Protein AF-T1A286-F1 (afdb_monomer_lite)

Secondary structure (DSSP, 8-state):
-------TT---HHHHSBTTBSHHHHHHHTTSGGG--SSS-S--BTTB-------S--EEEEEEES---HHHHHHHHHHHBGGGTSBTTEEEEEEEEGGGTEEEEEEEES-TT--

Structure (mmCIF, N/CA/C/O backbone):
data_AF-T1A286-F1
#
_entry.id   AF-T1A286-F1
#
loop_
_atom_site.group_PDB
_atom_site.id
_atom_site.type_symbol
_atom_site.label_atom_id
_atom_site.label_alt_id
_atom_site.label_comp_id
_atom_site.label_asym_id
_atom_site.label_entity_id
_atom_site.label_seq_id
_atom_site.pdbx_PDB_ins_code
_atom_site.Cartn_x
_atom_site.Cartn_y
_atom_site.Cartn_z
_atom_site.occupancy
_atom_site.B_iso_or_equiv
_atom_site.auth_seq_id
_atom_site.auth_comp_id
_atom_site.auth_asym_id
_atom_site.auth_atom_id
_atom_site.pdbx_PDB_model_num
ATOM 1 N N . MET A 1 1 ? -12.351 13.105 -15.866 1.00 40.56 1 MET A N 1
ATOM 2 C CA . MET A 1 1 ? -11.841 12.315 -14.725 1.00 40.56 1 MET A CA 1
ATOM 3 C C . MET A 1 1 ? -13.014 12.012 -13.817 1.00 40.56 1 MET A C 1
ATOM 5 O O . MET A 1 1 ? -13.451 12.894 -13.088 1.00 40.56 1 MET A O 1
ATOM 9 N N . GLU A 1 2 ? -13.580 10.817 -13.939 1.00 31.66 2 GLU A N 1
ATOM 10 C CA . GLU A 1 2 ? -14.670 10.357 -13.078 1.00 31.66 2 GLU A CA 1
ATOM 11 C C . GLU A 1 2 ? -14.083 10.182 -11.668 1.00 31.66 2 GLU A C 1
ATOM 13 O O . GLU A 1 2 ? -13.315 9.254 -11.408 1.00 31.66 2 GLU A O 1
ATOM 18 N N . ARG A 1 3 ? -14.326 11.147 -10.771 1.00 43.69 3 ARG A N 1
ATOM 19 C CA . ARG A 1 3 ? -14.044 10.931 -9.350 1.00 43.69 3 ARG A CA 1
ATOM 20 C C . ARG A 1 3 ? -14.938 9.774 -8.932 1.00 43.69 3 ARG A C 1
ATOM 22 O O . ARG A 1 3 ? -16.128 9.815 -9.227 1.00 43.69 3 ARG A O 1
ATOM 29 N N . GLN A 1 4 ? -14.366 8.762 -8.279 1.00 52.31 4 GLN A N 1
ATOM 30 C CA . GLN A 1 4 ? -15.164 7.738 -7.613 1.00 52.31 4 GLN A CA 1
ATOM 31 C C . GLN A 1 4 ? -16.237 8.466 -6.803 1.00 52.31 4 GLN A C 1
ATOM 33 O O . GLN A 1 4 ? -15.916 9.328 -5.981 1.00 52.31 4 GLN A O 1
ATOM 38 N N . GLN A 1 5 ? -17.497 8.207 -7.135 1.00 39.69 5 GLN A N 1
ATOM 39 C CA . GLN A 1 5 ? -18.637 8.785 -6.450 1.00 39.69 5 GLN A CA 1
ATOM 40 C C . GLN A 1 5 ? -18.743 8.051 -5.117 1.00 39.69 5 GLN A C 1
ATOM 42 O O . GLN A 1 5 ? -19.438 7.052 -4.995 1.00 39.69 5 GLN A O 1
ATOM 47 N N . ILE A 1 6 ? -17.928 8.496 -4.165 1.00 53.47 6 ILE A N 1
ATOM 48 C CA . ILE A 1 6 ? -17.876 7.970 -2.808 1.00 53.47 6 ILE A CA 1
ATOM 49 C C . ILE A 1 6 ? -19.225 8.316 -2.176 1.00 53.47 6 ILE A C 1
ATOM 51 O O . ILE A 1 6 ? -19.572 9.497 -2.069 1.00 53.47 6 ILE A O 1
ATOM 55 N N . SER A 1 7 ? -20.017 7.302 -1.829 1.00 45.00 7 SER A N 1
ATOM 56 C CA . SER A 1 7 ? -21.287 7.531 -1.133 1.00 45.00 7 SER A CA 1
ATOM 57 C C . SER A 1 7 ? -21.026 8.187 0.229 1.00 45.00 7 SER A C 1
ATOM 59 O O . SER A 1 7 ? -19.923 8.110 0.769 1.00 45.00 7 SER A O 1
ATOM 61 N N . SER A 1 8 ? -22.029 8.840 0.818 1.00 43.66 8 SER A N 1
ATOM 62 C CA . SER A 1 8 ? -21.881 9.675 2.024 1.00 43.66 8 SER A CA 1
ATOM 63 C C . SER A 1 8 ? -21.441 8.939 3.309 1.00 43.66 8 SER A C 1
ATOM 65 O O . SER A 1 8 ? -21.422 9.553 4.372 1.00 43.66 8 SER A O 1
ATOM 67 N N . GLY A 1 9 ? -21.066 7.657 3.233 1.00 56.19 9 GLY A N 1
ATOM 68 C CA . GLY A 1 9 ? -20.454 6.882 4.320 1.00 56.19 9 GLY A CA 1
ATOM 69 C C . GLY A 1 9 ? -19.184 6.108 3.934 1.00 56.19 9 GLY A C 1
ATOM 70 O O . GLY A 1 9 ? -18.575 5.473 4.793 1.00 56.19 9 GLY A O 1
ATOM 71 N N . GLU A 1 10 ? -18.751 6.140 2.673 1.00 61.44 10 GLU A N 1
ATOM 72 C CA . GLU A 1 10 ? -17.570 5.398 2.226 1.00 61.44 10 GLU A CA 1
ATOM 73 C C . GLU A 1 10 ? -16.282 6.144 2.596 1.00 61.44 10 GLU A C 1
ATOM 75 O O . GLU A 1 10 ? -15.934 7.183 2.038 1.00 61.44 10 GLU A O 1
ATOM 80 N N . LYS A 1 11 ? -15.523 5.602 3.549 1.00 75.81 11 LYS A N 1
ATOM 81 C CA . LYS A 1 11 ? -14.195 6.127 3.882 1.00 75.81 11 LYS A CA 1
ATOM 82 C C . LYS A 1 11 ? -13.145 5.453 2.994 1.00 75.81 11 LYS A C 1
ATOM 84 O O . LYS A 1 11 ? -13.026 4.229 2.959 1.00 75.81 11 LYS A O 1
ATOM 89 N N . VAL A 1 12 ? -12.338 6.245 2.290 1.00 82.69 12 VAL A N 1
ATOM 90 C CA . VAL A 1 12 ? -11.212 5.717 1.502 1.00 82.69 12 VAL A CA 1
ATOM 91 C C . VAL A 1 12 ? -10.124 5.232 2.456 1.00 82.69 12 VAL A C 1
ATOM 93 O O . VAL A 1 12 ? -9.594 6.018 3.239 1.00 82.69 12 VAL A O 1
ATOM 96 N N . LEU A 1 13 ? -9.745 3.953 2.355 1.00 85.62 13 LEU A N 1
ATOM 97 C CA . LEU A 1 13 ? -8.724 3.342 3.217 1.00 85.62 13 LEU A CA 1
ATOM 98 C C . LEU A 1 13 ? -7.420 4.153 3.257 1.00 85.62 13 LEU A C 1
ATOM 100 O O . LEU A 1 13 ? -6.837 4.324 4.317 1.00 85.62 13 LEU A O 1
ATOM 104 N N . GLU A 1 14 ? -6.985 4.679 2.113 1.00 83.75 14 GLU A N 1
ATOM 105 C CA . GLU A 1 14 ? -5.763 5.488 1.997 1.00 83.75 14 GLU A CA 1
ATOM 106 C C . GLU A 1 14 ? -5.853 6.836 2.712 1.00 83.75 14 GLU A C 1
ATOM 108 O O . GLU A 1 14 ? -4.817 7.415 3.001 1.00 83.75 14 GLU A O 1
ATOM 113 N N . ASN A 1 15 ? -7.053 7.335 3.015 1.00 85.94 15 ASN A N 1
ATOM 114 C CA . ASN A 1 15 ? -7.218 8.541 3.824 1.00 85.94 15 ASN A CA 1
ATOM 115 C C . ASN A 1 15 ? -7.161 8.199 5.318 1.00 85.94 15 ASN A C 1
ATOM 117 O O . ASN A 1 15 ? -6.579 8.958 6.086 1.00 85.94 15 ASN A O 1
ATOM 121 N N . ILE A 1 16 ? -7.696 7.033 5.707 1.00 86.56 16 ILE A N 1
ATOM 122 C CA . ILE A 1 16 ? -7.651 6.523 7.086 1.00 86.56 16 ILE A CA 1
ATOM 123 C C . ILE A 1 16 ? -6.238 6.060 7.459 1.00 86.56 16 ILE A C 1
ATOM 125 O O . ILE A 1 16 ? -5.801 6.267 8.580 1.00 86.56 16 ILE A O 1
ATOM 129 N N . ARG A 1 17 ? -5.515 5.420 6.534 1.00 89.50 17 ARG A N 1
ATOM 130 C CA . ARG A 1 17 ? -4.166 4.889 6.751 1.00 89.50 17 ARG A CA 1
ATOM 131 C C . ARG A 1 17 ? -3.229 5.401 5.668 1.00 89.50 17 ARG A C 1
ATOM 133 O O . ARG A 1 17 ? -3.204 4.887 4.548 1.00 89.50 17 ARG A O 1
ATOM 140 N N . ASN A 1 18 ? -2.422 6.392 6.025 1.00 87.44 18 ASN A N 1
ATOM 141 C CA . ASN A 1 18 ? -1.499 7.060 5.111 1.00 87.44 18 ASN A CA 1
ATOM 142 C C . ASN A 1 18 ? -0.102 7.201 5.729 1.00 87.44 18 ASN A C 1
ATOM 144 O O . ASN A 1 18 ? 0.139 6.816 6.867 1.00 87.44 18 ASN A O 1
ATOM 148 N N . LYS A 1 19 ? 0.862 7.733 4.971 1.00 84.56 19 LYS A N 1
ATOM 149 C CA . LYS A 1 19 ? 2.251 7.864 5.446 1.00 84.56 19 LYS A CA 1
ATOM 150 C C . LYS A 1 19 ? 2.396 8.703 6.723 1.00 84.56 19 LYS A C 1
ATOM 152 O O . LYS A 1 19 ? 3.332 8.459 7.469 1.00 84.56 19 LYS A O 1
ATOM 157 N N . GLY A 1 20 ? 1.514 9.677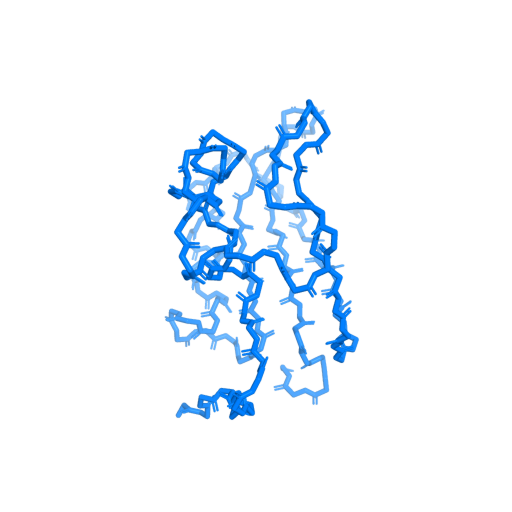 6.941 1.00 87.31 20 GLY A N 1
ATOM 158 C CA . GLY A 1 20 ? 1.514 10.537 8.124 1.00 87.31 20 GLY A CA 1
ATOM 159 C C . GLY A 1 20 ? 0.600 10.053 9.247 1.00 87.31 20 GLY A C 1
ATOM 160 O O . GLY A 1 20 ? 0.614 10.657 10.310 1.00 87.31 20 GLY A O 1
ATOM 161 N N . PHE A 1 21 ? -0.182 8.992 9.028 1.00 88.31 21 PHE A N 1
ATOM 162 C CA . PHE A 1 21 ? -1.150 8.494 9.999 1.00 88.31 21 PHE A CA 1
ATOM 163 C C . PHE A 1 21 ? -1.129 6.963 10.046 1.00 88.31 21 PHE A C 1
ATOM 165 O O . PHE A 1 21 ? -1.700 6.279 9.187 1.00 88.31 21 PHE A O 1
ATOM 172 N N . GLN A 1 22 ? -0.395 6.442 11.030 1.00 91.88 22 GLN A N 1
ATOM 173 C CA . GLN A 1 22 ? -0.183 5.022 11.307 1.00 91.88 22 GLN A CA 1
ATOM 174 C C . GLN A 1 22 ? -0.457 4.738 12.797 1.00 91.88 22 GLN A C 1
ATOM 176 O O . GLN A 1 22 ? -1.252 5.430 13.434 1.00 91.88 22 GLN A O 1
ATOM 181 N N . PHE A 1 23 ? 0.159 3.689 13.347 1.00 91.19 23 PHE A N 1
ATOM 182 C CA . PHE A 1 23 ? -0.053 3.208 14.712 1.00 91.19 23 PHE A CA 1
ATOM 183 C C . PHE A 1 23 ? 0.243 4.274 15.783 1.00 91.19 23 PHE A C 1
ATOM 185 O O . PHE A 1 23 ? -0.493 4.419 16.763 1.00 91.19 23 PHE A O 1
ATOM 192 N N . GLU A 1 24 ? 1.309 5.041 15.586 1.00 90.75 24 GLU A N 1
ATOM 193 C CA . GLU A 1 24 ? 1.769 6.047 16.535 1.00 90.75 24 GLU A CA 1
ATOM 194 C C . GLU A 1 24 ? 0.774 7.208 16.626 1.00 90.75 24 GLU A C 1
ATOM 196 O O . GLU A 1 24 ? 0.456 7.671 17.720 1.00 90.75 24 GLU A O 1
ATOM 201 N N . GLN A 1 25 ? 0.235 7.651 15.487 1.00 92.06 25 GLN A N 1
ATOM 202 C CA . GLN A 1 25 ? -0.724 8.754 15.443 1.00 92.06 25 GLN A CA 1
ATOM 203 C C . GLN A 1 25 ? -2.100 8.331 15.942 1.00 92.06 25 GLN A C 1
ATOM 205 O O . GLN A 1 25 ? -2.681 9.048 16.754 1.00 92.06 25 GLN A O 1
ATOM 210 N N . ILE A 1 26 ? -2.604 7.153 15.546 1.00 90.25 26 ILE A N 1
ATOM 211 C CA . ILE A 1 26 ? -3.925 6.704 16.013 1.00 90.25 26 ILE A CA 1
ATOM 212 C C . ILE A 1 26 ? -3.963 6.571 17.538 1.00 90.25 26 ILE A C 1
ATOM 214 O O . ILE A 1 26 ? -4.973 6.897 18.149 1.00 90.25 26 ILE A O 1
ATOM 218 N N . SER A 1 27 ? -2.854 6.183 18.174 1.00 88.19 27 SER A N 1
ATOM 219 C CA . SER A 1 27 ? -2.769 6.090 19.638 1.00 88.19 27 SER A CA 1
ATOM 220 C C . SER A 1 27 ? -3.023 7.429 20.344 1.00 88.19 27 SER A C 1
ATOM 222 O O . SER A 1 27 ? -3.581 7.439 21.439 1.00 88.19 27 SER A O 1
ATOM 224 N N . ASN A 1 28 ? -2.669 8.549 19.704 1.00 89.19 28 ASN A N 1
ATOM 225 C CA . ASN A 1 28 ? -2.894 9.898 20.227 1.00 89.19 28 ASN A CA 1
ATOM 226 C C . ASN A 1 28 ? -4.229 10.490 19.758 1.00 89.19 28 ASN A C 1
ATOM 228 O O . ASN A 1 28 ? -4.894 11.200 20.507 1.00 89.19 28 ASN A O 1
ATOM 232 N N . GLU A 1 29 ? -4.624 10.215 18.516 1.00 90.12 29 GLU A N 1
ATOM 233 C CA . GLU A 1 29 ? -5.772 10.864 17.885 1.00 90.12 29 GLU A CA 1
ATOM 234 C C . GLU A 1 29 ? -7.105 10.147 18.136 1.00 90.12 29 GLU A C 1
ATOM 236 O O . GLU A 1 29 ? -8.154 10.779 17.989 1.00 90.12 29 GLU A O 1
ATOM 241 N N . ILE A 1 30 ? -7.093 8.881 18.584 1.00 89.44 30 ILE A N 1
ATOM 242 C CA . ILE A 1 30 ? -8.308 8.082 18.835 1.00 89.44 30 ILE A CA 1
ATOM 243 C C . ILE A 1 30 ? -9.291 8.759 19.797 1.00 89.44 30 ILE A C 1
ATOM 245 O O . ILE A 1 30 ? -10.484 8.493 19.722 1.00 89.44 30 ILE A O 1
ATOM 249 N N . PHE A 1 31 ? -8.821 9.640 20.687 1.00 87.62 31 PHE A N 1
ATOM 250 C CA . PHE A 1 31 ? -9.660 10.362 21.652 1.00 87.62 31 PHE A CA 1
ATOM 251 C C . PHE A 1 31 ? -10.485 11.492 21.023 1.00 87.62 31 PHE A C 1
ATOM 253 O O . PHE A 1 31 ? -11.420 11.990 21.645 1.00 87.62 31 PHE A O 1
ATOM 260 N N . SER A 1 32 ? -10.157 11.901 19.798 1.00 88.69 32 SER A N 1
ATOM 261 C CA . SER A 1 32 ? -10.946 12.884 19.060 1.00 88.69 32 SER A CA 1
ATOM 262 C C . SER A 1 32 ? -12.220 12.252 18.489 1.00 88.69 32 SER A C 1
ATOM 264 O O . SER A 1 32 ? -12.214 11.099 18.059 1.00 88.69 32 SER A O 1
ATOM 266 N N . GLU A 1 33 ? -13.307 13.025 18.411 1.00 86.88 33 GLU A N 1
ATOM 267 C CA . GLU A 1 33 ? -14.561 12.569 17.783 1.00 86.88 33 GLU A CA 1
ATOM 268 C C . GLU A 1 33 ? -14.372 12.185 16.307 1.00 86.88 33 GLU A C 1
ATOM 270 O O . GLU A 1 33 ? -15.068 11.313 15.797 1.00 86.88 33 GLU A O 1
ATOM 275 N N . HIS A 1 34 ? -13.395 12.789 15.622 1.00 86.44 34 HIS A N 1
ATOM 276 C CA . HIS A 1 34 ? -13.098 12.473 14.225 1.00 86.44 34 HIS A CA 1
ATOM 277 C C . HIS A 1 34 ? -12.565 11.043 14.032 1.00 86.44 34 HIS A C 1
ATOM 279 O O . HIS A 1 34 ? -12.883 10.400 13.032 1.00 86.44 34 HIS A O 1
ATOM 285 N N . TRP A 1 35 ? -11.784 10.538 14.992 1.00 88.25 35 TRP A N 1
ATOM 286 C CA . TRP A 1 35 ? -11.137 9.220 14.935 1.00 88.25 35 TRP A CA 1
ATOM 287 C C . TRP A 1 35 ? -11.760 8.191 15.873 1.00 88.25 35 TRP A C 1
ATOM 289 O O . TRP A 1 35 ? -11.175 7.135 16.135 1.00 88.25 35 TRP A O 1
ATOM 299 N N . LYS A 1 36 ? -12.965 8.477 16.364 1.00 90.25 36 LYS A N 1
ATOM 300 C CA . LYS A 1 36 ? -13.744 7.532 17.148 1.00 90.25 36 LYS A CA 1
ATOM 301 C C . LYS A 1 36 ? -13.993 6.255 16.328 1.00 90.25 36 LYS A C 1
ATOM 303 O O . LYS A 1 36 ? -14.490 6.352 15.203 1.00 90.25 36 LYS A O 1
ATOM 308 N N . PRO A 1 37 ? -13.665 5.062 16.858 1.00 91.12 37 PRO A N 1
ATOM 309 C CA . PRO A 1 37 ? -13.929 3.815 16.155 1.00 91.12 37 PRO A CA 1
ATOM 310 C C . PRO A 1 37 ? -15.423 3.624 15.897 1.00 91.12 37 PRO A C 1
ATOM 312 O O . PRO A 1 37 ? -16.241 3.830 16.792 1.00 91.12 37 PRO A O 1
ATOM 315 N N . ASP A 1 38 ? -15.764 3.162 14.693 1.00 91.44 38 ASP A N 1
ATOM 316 C CA . ASP A 1 38 ? -17.140 2.777 14.360 1.00 91.44 38 ASP A CA 1
ATOM 317 C C . ASP A 1 38 ? -17.590 1.567 15.221 1.00 91.44 38 ASP A C 1
ATOM 319 O O . ASP A 1 38 ? -18.764 1.438 15.562 1.00 91.44 38 ASP A O 1
ATOM 323 N N . PHE A 1 39 ? -16.640 0.710 15.629 1.00 93.00 39 PHE A N 1
ATOM 324 C CA . PHE A 1 39 ? -16.844 -0.419 16.543 1.00 93.00 39 PHE A CA 1
ATOM 325 C C . PHE A 1 39 ? -15.665 -0.596 17.507 1.00 93.00 39 PHE A C 1
ATOM 327 O O . PHE A 1 39 ? -14.510 -0.361 17.149 1.00 93.00 39 PHE A O 1
ATOM 334 N N . GLY A 1 40 ? -15.957 -1.114 18.704 1.00 92.56 40 GLY A N 1
ATOM 335 C CA . GLY A 1 40 ? -14.961 -1.389 19.741 1.00 92.56 40 GLY A CA 1
ATOM 336 C C . GLY A 1 40 ? -14.664 -0.186 20.647 1.00 92.56 40 GLY A C 1
ATOM 337 O O . GLY A 1 40 ? -15.284 0.870 20.516 1.00 92.56 40 GLY A O 1
ATOM 338 N N . PRO A 1 41 ? -13.756 -0.348 21.624 1.00 92.44 41 PRO A N 1
ATOM 339 C CA . PRO A 1 41 ? -13.430 0.711 22.569 1.00 92.44 41 PRO A CA 1
ATOM 340 C C . PRO A 1 41 ? -12.610 1.825 21.906 1.00 92.44 41 PRO A C 1
ATOM 342 O O . PRO A 1 41 ? -11.745 1.564 21.073 1.00 92.44 41 PRO A O 1
ATOM 345 N N . GLN A 1 42 ? -12.798 3.065 22.361 1.00 92.81 42 GLN A N 1
ATOM 346 C CA . GLN A 1 42 ? -11.977 4.224 21.988 1.00 92.81 42 GLN A CA 1
ATOM 347 C C . GLN A 1 42 ? -10.621 4.194 22.724 1.00 92.81 42 GLN A C 1
ATOM 349 O O . GLN A 1 42 ? -10.284 5.075 23.511 1.00 92.81 42 GLN A O 1
ATOM 354 N N . LYS A 1 43 ? -9.867 3.107 22.535 1.00 90.88 43 LYS A N 1
ATOM 355 C CA . LYS A 1 43 ? -8.561 2.856 23.150 1.00 90.88 43 LYS A CA 1
ATOM 356 C C . LYS A 1 43 ? -7.705 2.028 22.199 1.00 90.88 43 LYS A C 1
ATOM 358 O O . LYS A 1 43 ? -8.166 1.010 21.690 1.00 90.88 43 LYS A O 1
ATOM 363 N N . VAL A 1 44 ? -6.441 2.412 22.028 1.00 91.94 44 VAL A N 1
ATOM 364 C CA . VAL A 1 44 ? -5.466 1.632 21.254 1.00 91.94 44 VAL A CA 1
ATOM 365 C C . VAL A 1 44 ? -4.652 0.746 22.195 1.00 91.94 44 VAL A C 1
ATOM 367 O O . VAL A 1 44 ? -4.024 1.224 23.139 1.00 91.94 44 VAL A O 1
ATOM 370 N N . GLY A 1 45 ? -4.708 -0.566 21.968 1.00 91.88 45 GLY A N 1
ATOM 371 C CA . GLY A 1 45 ? -3.818 -1.541 22.600 1.00 91.88 45 GLY A CA 1
ATOM 372 C C . GLY A 1 45 ? -2.586 -1.829 21.731 1.00 91.88 45 GLY A C 1
ATOM 373 O O . GLY A 1 45 ? -2.468 -1.287 20.634 1.00 91.88 45 GLY A O 1
ATOM 374 N N . PRO A 1 46 ? -1.698 -2.748 22.148 1.00 92.75 46 PRO A N 1
ATOM 375 C CA . PRO A 1 46 ? -0.496 -3.093 21.379 1.00 92.75 46 PRO A CA 1
ATOM 376 C C . PRO A 1 46 ? -0.796 -3.664 19.981 1.00 92.75 46 PRO A C 1
ATOM 378 O O . PRO A 1 46 ? 0.055 -3.612 19.103 1.00 92.75 46 PRO A O 1
ATOM 381 N N . ALA A 1 47 ? -2.008 -4.184 19.755 1.00 92.12 47 ALA A N 1
ATOM 382 C CA . ALA A 1 47 ? -2.454 -4.685 18.454 1.00 92.12 47 ALA A CA 1
ATOM 383 C C . ALA A 1 47 ? -2.866 -3.577 17.460 1.00 92.12 47 ALA A C 1
ATOM 385 O O . ALA A 1 47 ? -3.075 -3.861 16.282 1.00 92.12 47 ALA A O 1
ATOM 386 N N . GLY A 1 48 ? -3.001 -2.326 17.909 1.00 92.19 48 GLY A N 1
ATOM 387 C CA . GLY A 1 48 ? -3.421 -1.215 17.059 1.00 92.19 48 GLY A CA 1
ATOM 388 C C . GLY A 1 48 ? -4.923 -1.196 16.782 1.00 92.19 48 GLY A C 1
ATOM 389 O O . GLY A 1 48 ? -5.737 -1.536 17.641 1.00 92.19 48 GLY A O 1
ATOM 390 N N . ALA A 1 49 ? -5.278 -0.772 15.571 1.00 92.19 49 ALA A N 1
ATOM 391 C CA . ALA A 1 49 ? -6.647 -0.700 15.077 1.00 92.19 49 ALA A CA 1
ATOM 392 C C . ALA A 1 49 ? -6.798 -1.544 13.805 1.00 92.19 49 ALA A C 1
ATOM 394 O O . ALA A 1 49 ? -5.863 -1.675 13.013 1.00 92.19 49 ALA A O 1
ATOM 395 N N . SER A 1 50 ? -7.992 -2.098 13.599 1.00 92.81 50 SER A N 1
ATOM 396 C CA . SER A 1 50 ? -8.341 -2.855 12.394 1.00 92.81 50 SER A CA 1
ATOM 397 C C . SER A 1 50 ? -9.387 -2.106 11.584 1.00 92.81 50 SER A C 1
ATOM 399 O O . SER A 1 50 ? -10.332 -1.556 12.143 1.00 92.81 50 SER A O 1
ATOM 401 N N . ILE A 1 51 ? -9.223 -2.104 10.262 1.00 91.75 51 ILE A N 1
ATOM 402 C CA . ILE A 1 51 ? -10.171 -1.495 9.328 1.00 91.75 51 ILE A CA 1
ATOM 403 C C . ILE A 1 51 ? -10.834 -2.626 8.555 1.00 91.75 51 ILE A C 1
ATOM 405 O O . ILE A 1 51 ? -10.153 -3.411 7.894 1.00 91.75 51 ILE A O 1
ATOM 409 N N . ILE A 1 52 ? -12.158 -2.700 8.644 1.00 91.25 52 ILE A N 1
ATOM 410 C CA . ILE A 1 52 ? -12.980 -3.688 7.948 1.00 91.25 52 ILE A CA 1
ATOM 411 C C . ILE A 1 52 ? -13.912 -2.931 7.006 1.00 91.25 52 ILE A C 1
ATOM 413 O O . ILE A 1 52 ? -14.470 -1.899 7.369 1.00 91.25 52 ILE A O 1
ATOM 417 N N . GLY A 1 53 ? -14.073 -3.438 5.789 1.00 88.38 53 GLY A N 1
ATOM 418 C CA . GLY A 1 53 ? -14.972 -2.867 4.796 1.00 88.38 53 GLY A CA 1
ATOM 419 C C . GLY A 1 53 ? -15.153 -3.801 3.606 1.00 88.38 53 GLY A C 1
ATOM 420 O O . GLY A 1 53 ? -14.425 -4.784 3.459 1.00 88.38 53 GLY A O 1
ATOM 421 N N . ALA A 1 54 ? -16.118 -3.476 2.752 1.00 87.81 54 ALA A N 1
ATOM 422 C CA . ALA A 1 54 ? -16.375 -4.173 1.498 1.00 87.81 54 ALA A CA 1
ATOM 423 C C . ALA A 1 54 ? -16.015 -3.273 0.308 1.00 87.81 54 ALA A C 1
ATOM 425 O O . ALA A 1 54 ? -16.088 -2.049 0.398 1.00 87.81 54 ALA A O 1
ATOM 426 N N . ARG A 1 55 ? -15.595 -3.888 -0.799 1.00 84.94 55 ARG A N 1
ATOM 427 C CA . ARG A 1 55 ? -15.298 -3.222 -2.074 1.00 84.94 55 ARG A CA 1
ATOM 428 C C . ARG A 1 55 ? -15.431 -4.213 -3.226 1.00 84.94 55 ARG A C 1
ATOM 430 O O . ARG A 1 55 ? -15.418 -5.422 -2.994 1.00 84.94 55 ARG A O 1
ATOM 437 N N . ASP A 1 56 ? -15.465 -3.696 -4.449 1.00 84.56 56 ASP A N 1
ATOM 438 C CA . ASP A 1 56 ? -15.297 -4.506 -5.656 1.00 84.56 56 ASP A CA 1
ATOM 439 C C . ASP A 1 56 ? -13.958 -5.266 -5.663 1.00 84.56 56 ASP A C 1
ATOM 441 O O . ASP A 1 56 ? -12.996 -4.907 -4.971 1.00 84.56 56 ASP A O 1
ATOM 445 N N . PHE A 1 57 ? -13.888 -6.318 -6.485 1.00 89.81 57 PHE A N 1
ATOM 446 C CA . PHE A 1 57 ? -12.676 -7.114 -6.654 1.00 89.81 57 PHE A CA 1
ATOM 447 C C . PHE A 1 57 ? -11.479 -6.250 -7.056 1.00 89.81 57 PHE A C 1
ATOM 449 O O . PHE A 1 57 ? -11.501 -5.533 -8.056 1.00 89.81 57 PHE A O 1
ATOM 456 N N . LEU A 1 58 ? -10.403 -6.400 -6.288 1.00 91.19 58 LEU A N 1
ATOM 457 C CA . LEU A 1 58 ? -9.107 -5.802 -6.563 1.00 91.19 58 LEU A CA 1
ATOM 458 C C . LEU A 1 58 ? -8.145 -6.893 -7.019 1.00 91.19 58 LEU A C 1
ATOM 460 O O . LEU A 1 58 ? -8.001 -7.909 -6.340 1.00 91.19 58 LEU A O 1
ATOM 464 N N . ILE A 1 59 ? -7.446 -6.651 -8.127 1.00 94.69 59 ILE A N 1
ATOM 465 C CA . ILE A 1 59 ? -6.369 -7.528 -8.593 1.00 94.69 59 ILE A CA 1
ATOM 466 C C . ILE A 1 59 ? -5.032 -6.896 -8.213 1.00 94.69 59 ILE A C 1
ATOM 468 O O . ILE A 1 59 ? -4.713 -5.789 -8.654 1.00 94.69 59 ILE A O 1
ATOM 472 N N . ALA A 1 60 ? -4.259 -7.605 -7.391 1.00 96.38 60 ALA A N 1
ATOM 473 C CA . ALA A 1 60 ? -2.865 -7.276 -7.129 1.00 96.38 60 ALA A CA 1
ATOM 474 C C . ALA A 1 60 ? -2.011 -7.896 -8.240 1.00 96.38 60 ALA A C 1
ATOM 476 O O . ALA A 1 60 ? -1.908 -9.119 -8.344 1.00 96.38 60 ALA A O 1
ATOM 477 N N . TYR A 1 61 ? -1.433 -7.054 -9.090 1.00 96.31 61 TYR A N 1
ATOM 478 C CA . TYR A 1 61 ? -0.639 -7.477 -10.235 1.00 96.31 61 TYR A CA 1
ATOM 479 C C . TYR A 1 61 ? 0.744 -6.837 -10.161 1.00 96.31 61 TYR A C 1
ATOM 481 O O . TYR A 1 61 ? 0.881 -5.616 -10.167 1.00 96.31 61 TYR A O 1
ATOM 489 N N . ASN A 1 62 ? 1.779 -7.668 -10.069 1.00 97.50 62 ASN A N 1
ATOM 490 C CA . ASN A 1 62 ? 3.152 -7.214 -9.903 1.00 97.50 62 ASN A CA 1
ATOM 491 C C . ASN A 1 62 ? 3.991 -7.641 -11.109 1.00 97.50 62 ASN A C 1
ATOM 493 O O . ASN A 1 62 ? 3.972 -8.809 -11.494 1.00 97.50 62 ASN A O 1
ATOM 497 N N . VAL A 1 63 ? 4.755 -6.707 -11.673 1.00 97.81 63 VAL A N 1
ATOM 498 C CA . VAL A 1 63 ? 5.659 -6.955 -12.803 1.00 97.81 63 VAL A CA 1
ATOM 499 C C . VAL A 1 63 ? 7.093 -6.737 -12.347 1.00 97.81 63 VAL A C 1
ATOM 501 O O . VAL A 1 63 ? 7.445 -5.652 -11.886 1.00 97.81 63 VAL A O 1
ATOM 504 N N . ASN A 1 64 ? 7.925 -7.762 -12.497 1.00 98.19 64 ASN A N 1
ATOM 505 C CA . ASN A 1 64 ? 9.354 -7.669 -12.219 1.00 98.19 64 ASN A CA 1
ATOM 506 C C . ASN A 1 64 ? 10.084 -7.128 -13.445 1.00 98.19 64 ASN A C 1
ATOM 508 O O . ASN A 1 64 ? 9.935 -7.647 -14.551 1.00 98.19 64 ASN A O 1
ATOM 512 N N . LEU A 1 65 ? 10.895 -6.101 -13.239 1.00 97.62 65 LEU A N 1
ATOM 513 C CA . LEU A 1 65 ? 11.772 -5.528 -14.241 1.00 97.62 65 LEU A CA 1
ATOM 514 C C . LEU A 1 65 ? 13.169 -6.094 -14.020 1.00 97.62 65 LEU A C 1
ATOM 516 O O . LEU A 1 65 ? 13.682 -6.065 -12.906 1.00 97.62 65 LEU A O 1
ATOM 520 N N . ARG A 1 66 ? 13.812 -6.581 -15.083 1.00 96.81 66 ARG A N 1
ATOM 521 C CA . ARG A 1 66 ? 15.188 -7.092 -15.026 1.00 96.81 66 ARG A CA 1
ATOM 522 C C . ARG A 1 66 ? 16.199 -5.936 -14.966 1.00 96.81 66 ARG A C 1
ATOM 524 O O . ARG A 1 66 ? 16.985 -5.740 -15.885 1.00 96.81 66 ARG A O 1
ATOM 531 N N . THR A 1 67 ? 16.112 -5.135 -13.912 1.00 97.62 67 THR A N 1
ATOM 532 C CA . THR A 1 67 ? 16.966 -3.980 -13.625 1.00 97.62 67 THR A CA 1
ATOM 533 C C . THR A 1 67 ? 17.013 -3.738 -12.121 1.00 97.62 67 THR A C 1
ATOM 535 O O . THR A 1 67 ? 16.033 -4.006 -11.428 1.00 97.62 67 THR A O 1
ATOM 538 N N . GLU A 1 68 ? 18.124 -3.192 -11.634 1.00 98.12 68 GLU A N 1
ATOM 539 C CA . GLU A 1 68 ? 18.285 -2.703 -10.257 1.00 98.12 68 GLU A CA 1
ATOM 540 C C . GLU A 1 68 ? 17.981 -1.193 -10.138 1.00 98.12 68 GLU A C 1
ATOM 542 O O . GLU A 1 68 ? 17.924 -0.647 -9.039 1.00 98.12 68 GLU A O 1
ATOM 547 N N . ASP A 1 69 ? 17.724 -0.511 -11.262 1.00 97.94 69 ASP A N 1
ATOM 548 C CA . ASP A 1 69 ? 17.428 0.926 -11.305 1.00 97.94 69 ASP A CA 1
ATOM 549 C C . ASP A 1 69 ? 16.011 1.234 -10.794 1.00 97.94 69 ASP A C 1
ATOM 551 O O . ASP A 1 69 ? 15.010 1.197 -11.527 1.00 97.94 69 ASP A O 1
ATOM 555 N N . ILE A 1 70 ? 15.926 1.578 -9.509 1.00 97.94 70 ILE A N 1
ATOM 556 C CA . ILE A 1 70 ? 14.666 1.944 -8.864 1.00 97.94 70 ILE A CA 1
ATOM 557 C C . ILE A 1 70 ? 14.064 3.240 -9.420 1.00 97.94 70 ILE A C 1
ATOM 559 O O . ILE A 1 70 ? 12.843 3.408 -9.376 1.00 97.94 70 ILE A O 1
ATOM 563 N N . ASP A 1 71 ? 14.861 4.154 -9.972 1.00 98.31 71 ASP A N 1
ATOM 564 C CA . ASP A 1 71 ? 14.354 5.414 -10.510 1.00 98.31 71 ASP A CA 1
ATOM 565 C C . ASP A 1 71 ? 13.680 5.211 -11.869 1.00 98.31 71 ASP A C 1
ATOM 567 O O . ASP A 1 71 ? 12.620 5.799 -12.115 1.00 98.31 71 ASP A O 1
ATOM 571 N N . ALA A 1 72 ? 14.194 4.304 -12.705 1.00 97.69 72 ALA A N 1
ATOM 572 C CA . ALA A 1 72 ? 13.456 3.799 -13.865 1.00 97.69 72 ALA A CA 1
ATOM 573 C C . ALA A 1 72 ? 12.117 3.172 -13.439 1.00 97.69 72 ALA A C 1
ATOM 575 O O . ALA A 1 72 ? 11.067 3.498 -14.004 1.00 97.69 72 ALA A O 1
ATOM 576 N N . GLY A 1 73 ? 12.122 2.360 -12.378 1.00 98.19 73 GLY A N 1
ATOM 577 C CA . GLY A 1 73 ? 10.898 1.797 -11.809 1.00 98.19 73 GLY A CA 1
ATOM 578 C C . GLY A 1 73 ? 9.890 2.858 -11.365 1.00 98.19 73 GLY A C 1
ATOM 579 O O . GLY A 1 73 ? 8.709 2.792 -11.711 1.00 98.19 73 GLY A O 1
ATOM 580 N N . LYS A 1 74 ? 10.344 3.880 -10.629 1.00 98.06 74 LYS A N 1
ATOM 581 C CA . LYS A 1 74 ? 9.496 4.993 -10.170 1.00 98.06 74 LYS A CA 1
ATOM 582 C C . LYS A 1 74 ? 8.892 5.770 -11.339 1.00 98.06 74 LYS A C 1
ATOM 584 O O . LYS A 1 74 ? 7.727 6.163 -11.246 1.00 98.06 74 LYS A O 1
ATOM 589 N N . LYS A 1 75 ? 9.648 5.983 -12.425 1.00 98.06 75 LYS A N 1
ATOM 590 C CA . LYS A 1 75 ? 9.149 6.631 -13.652 1.00 98.06 75 LYS A CA 1
ATOM 591 C C . LYS A 1 75 ? 8.016 5.818 -14.281 1.00 98.06 75 LYS A C 1
ATOM 593 O O . LYS A 1 75 ? 6.957 6.382 -14.548 1.00 98.06 75 LYS A O 1
ATOM 598 N N . ILE A 1 76 ? 8.197 4.503 -14.424 1.00 97.88 76 ILE A N 1
ATOM 599 C CA . ILE A 1 76 ? 7.168 3.593 -14.954 1.00 97.88 76 ILE A CA 1
ATOM 600 C C . ILE A 1 76 ? 5.927 3.599 -14.055 1.00 97.88 76 ILE A C 1
ATOM 602 O O . ILE A 1 76 ? 4.820 3.844 -14.528 1.00 97.88 76 ILE A O 1
ATOM 606 N N . ALA A 1 77 ? 6.099 3.415 -12.743 1.00 97.62 77 ALA A N 1
ATOM 607 C CA . ALA A 1 77 ? 4.984 3.432 -11.799 1.00 97.62 77 ALA A CA 1
ATOM 608 C C . ALA A 1 77 ? 4.209 4.761 -11.846 1.00 97.62 77 ALA A C 1
ATOM 610 O O . ALA A 1 77 ? 2.983 4.754 -11.786 1.00 97.62 77 ALA A O 1
ATOM 611 N N . LYS A 1 78 ? 4.900 5.903 -11.981 1.00 97.44 78 LYS A N 1
ATOM 612 C CA . LYS A 1 78 ? 4.251 7.213 -12.132 1.00 97.44 78 LYS A CA 1
ATOM 613 C C . LYS A 1 78 ? 3.426 7.292 -13.417 1.00 97.44 78 LYS A C 1
ATOM 615 O O . LYS A 1 78 ? 2.289 7.736 -13.346 1.00 97.44 78 LYS A O 1
ATOM 620 N N . ALA A 1 79 ? 3.958 6.829 -14.547 1.00 97.56 79 ALA A N 1
ATOM 621 C CA . ALA A 1 79 ? 3.243 6.835 -15.825 1.00 97.56 79 ALA A CA 1
ATOM 622 C C . ALA A 1 79 ? 1.982 5.948 -15.816 1.00 97.56 79 ALA A C 1
ATOM 624 O O . ALA A 1 79 ? 1.014 6.249 -16.504 1.00 97.56 79 ALA A O 1
ATOM 625 N N . LEU A 1 80 ? 1.971 4.873 -15.021 1.00 96.56 80 LEU A N 1
ATOM 626 C CA . LEU A 1 80 ? 0.831 3.954 -14.926 1.00 96.56 80 LEU A CA 1
ATOM 627 C C . LEU A 1 80 ? -0.294 4.455 -14.013 1.00 96.56 80 LEU A C 1
ATOM 629 O O . LEU A 1 80 ? -1.447 4.080 -14.207 1.00 96.56 80 LEU A 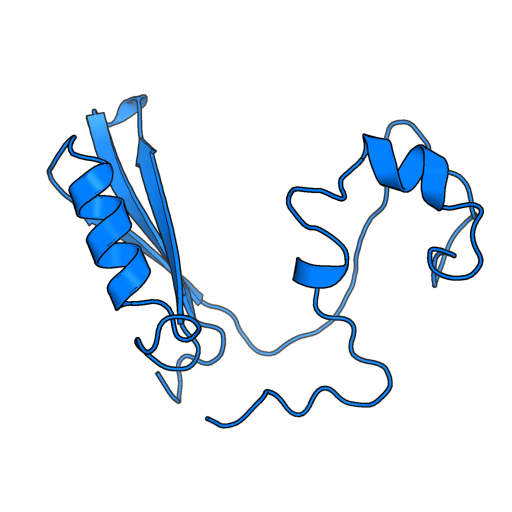O 1
ATOM 633 N N . ARG A 1 81 ? 0.013 5.268 -12.997 1.00 94.06 81 ARG A N 1
ATOM 634 C CA . ARG A 1 81 ? -0.963 5.663 -11.972 1.00 94.06 81 ARG A CA 1
ATOM 635 C C . ARG A 1 81 ? -2.052 6.578 -12.525 1.00 94.06 81 ARG A C 1
ATOM 637 O O . ARG A 1 81 ? -1.756 7.681 -12.976 1.00 94.06 81 ARG A O 1
ATOM 644 N N . ALA A 1 82 ? -3.313 6.214 -12.291 1.00 93.81 82 ALA A N 1
ATOM 645 C CA . ALA A 1 82 ? -4.477 7.046 -12.614 1.00 93.81 82 ALA A CA 1
ATOM 646 C C . ALA A 1 82 ? -4.345 8.486 -12.084 1.00 93.81 82 ALA A C 1
ATOM 648 O O . ALA A 1 82 ? -4.615 9.451 -12.793 1.00 93.81 82 ALA A O 1
ATOM 649 N N . LYS A 1 83 ? -3.879 8.642 -10.833 1.00 90.69 83 LYS A N 1
ATOM 650 C CA . LYS A 1 83 ? -3.743 9.958 -10.184 1.00 90.69 83 LYS A CA 1
ATOM 651 C C . LYS A 1 83 ? -2.737 10.894 -10.864 1.00 90.69 83 LYS A C 1
ATOM 653 O O . LYS A 1 83 ? -2.797 12.094 -10.642 1.00 90.69 83 LYS A O 1
ATOM 658 N N . ASP A 1 84 ? -1.808 10.335 -11.636 1.00 93.62 84 ASP A N 1
ATOM 659 C CA . ASP A 1 84 ? -0.764 11.066 -12.354 1.00 93.62 84 ASP A CA 1
ATOM 660 C C . ASP A 1 84 ? -1.099 11.193 -13.859 1.00 93.62 84 ASP A C 1
ATOM 662 O O . ASP A 1 84 ? -0.245 11.598 -14.643 1.00 93.62 84 ASP A O 1
ATOM 666 N N . GLY A 1 85 ? -2.331 10.854 -14.268 1.00 92.75 85 GLY A N 1
ATOM 667 C CA . GLY A 1 85 ? -2.784 10.890 -15.665 1.00 92.75 85 GLY A CA 1
ATOM 668 C C . GLY A 1 85 ? -2.564 9.591 -16.449 1.00 92.75 85 GLY A C 1
ATOM 669 O O . GLY A 1 85 ? -2.726 9.590 -17.664 1.00 92.75 85 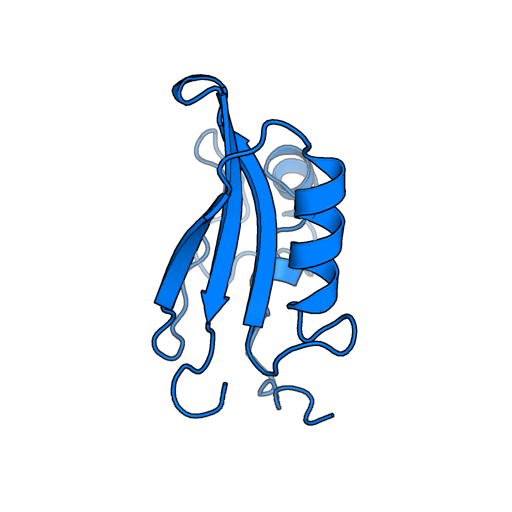GLY A O 1
ATOM 670 N N . GLY A 1 86 ? -2.185 8.506 -15.768 1.00 94.19 86 GLY A N 1
ATOM 671 C CA . GLY A 1 86 ? -2.007 7.179 -16.354 1.00 94.19 86 GLY A CA 1
ATOM 672 C C . GLY A 1 86 ? -3.312 6.399 -16.542 1.00 94.19 86 GLY A C 1
ATOM 673 O O . GLY A 1 86 ? -4.384 6.960 -16.766 1.00 94.19 86 GLY A O 1
ATOM 674 N N . LEU A 1 87 ? -3.223 5.075 -16.417 1.00 94.19 87 LEU A N 1
ATOM 675 C CA . LEU A 1 87 ? -4.342 4.160 -16.636 1.00 94.19 87 LEU A CA 1
ATOM 676 C C . LEU A 1 87 ? -5.411 4.315 -15.549 1.00 94.19 87 LEU A C 1
ATOM 678 O O . LEU A 1 87 ? -5.114 4.280 -14.351 1.00 94.19 87 LEU A O 1
ATOM 682 N N . THR A 1 88 ? -6.673 4.455 -15.958 1.00 93.06 88 THR A N 1
ATOM 683 C CA . THR A 1 88 ? -7.792 4.606 -15.017 1.00 93.06 88 THR A CA 1
ATOM 684 C C . THR A 1 88 ? -7.941 3.336 -14.172 1.00 93.06 88 THR A C 1
ATOM 686 O O . THR A 1 88 ? -7.740 2.222 -14.648 1.00 93.06 88 THR A O 1
ATOM 689 N N . PHE A 1 89 ? -8.273 3.505 -12.888 1.00 92.56 89 PHE A N 1
ATOM 690 C CA . PHE A 1 89 ? -8.398 2.418 -11.902 1.00 92.56 89 PHE A CA 1
ATOM 691 C C . PHE A 1 89 ? -7.101 1.651 -11.590 1.00 92.56 89 PHE A C 1
ATOM 693 O O . PHE A 1 89 ? -7.152 0.623 -10.914 1.00 92.56 89 PHE A O 1
ATOM 700 N N . VAL A 1 90 ? -5.938 2.174 -11.994 1.00 94.69 90 VAL A N 1
ATOM 701 C CA . V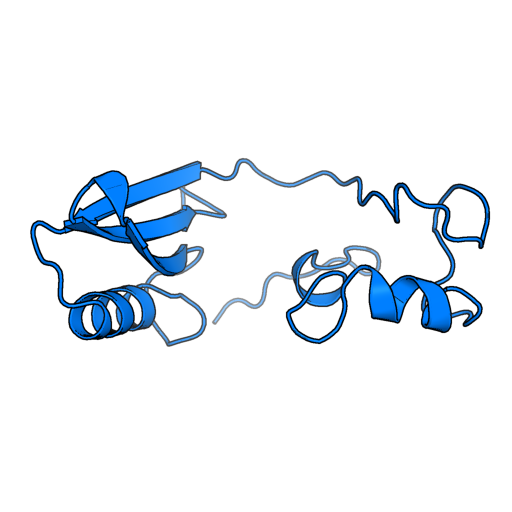AL A 1 90 ? -4.629 1.614 -11.636 1.00 94.69 90 VAL A CA 1
ATOM 702 C C . VAL A 1 90 ? -3.938 2.469 -10.584 1.00 94.69 90 VAL A C 1
ATOM 704 O O . VAL A 1 90 ? -3.724 3.676 -10.747 1.00 94.69 90 VAL A O 1
ATOM 707 N N . LYS A 1 91 ? -3.515 1.813 -9.504 1.00 94.25 91 LYS A N 1
ATOM 708 C CA . LYS A 1 91 ? -2.544 2.347 -8.543 1.00 94.25 91 LYS A CA 1
ATOM 709 C C . LYS A 1 91 ? -1.247 1.566 -8.698 1.00 94.25 91 LYS A C 1
ATOM 711 O O . LYS A 1 91 ? -1.299 0.350 -8.804 1.00 94.25 91 LYS A O 1
ATOM 716 N N . ALA A 1 92 ? -0.104 2.249 -8.700 1.00 96.81 92 ALA A N 1
ATOM 717 C CA . ALA A 1 92 ? 1.196 1.633 -8.948 1.00 96.81 92 ALA A CA 1
ATOM 718 C C . ALA A 1 92 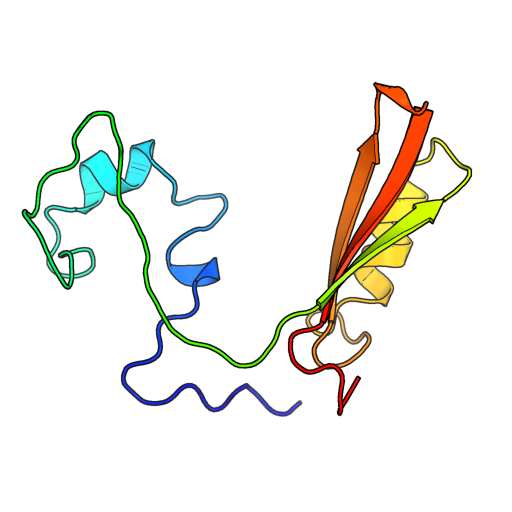? 2.311 2.240 -8.083 1.00 96.81 92 ALA A C 1
ATOM 720 O O . ALA A 1 92 ? 2.402 3.462 -7.898 1.00 96.81 92 ALA A O 1
ATOM 721 N N . LEU A 1 93 ? 3.186 1.380 -7.574 1.00 96.94 93 LEU A N 1
ATOM 722 C CA . LEU A 1 93 ? 4.395 1.732 -6.836 1.00 96.94 93 LEU A CA 1
ATOM 723 C C . LEU A 1 93 ? 5.566 0.892 -7.343 1.00 96.94 93 LEU A C 1
ATOM 725 O O . LEU A 1 93 ? 5.377 -0.224 -7.816 1.00 96.94 93 LEU A O 1
ATOM 729 N N . ALA A 1 94 ? 6.771 1.439 -7.233 1.00 97.94 94 ALA A N 1
ATOM 730 C CA . ALA A 1 94 ? 7.999 0.719 -7.529 1.00 97.94 94 ALA A CA 1
ATOM 731 C C . ALA A 1 94 ? 8.687 0.332 -6.221 1.00 97.94 94 ALA A C 1
ATOM 733 O O . ALA A 1 94 ? 8.794 1.159 -5.312 1.00 97.94 94 ALA A O 1
ATOM 734 N N . PHE A 1 95 ? 9.159 -0.905 -6.158 1.00 98.00 95 PHE A N 1
ATOM 735 C CA . PHE A 1 95 ? 9.895 -1.463 -5.034 1.00 98.00 95 PHE A CA 1
ATOM 736 C C . PHE A 1 95 ? 11.182 -2.091 -5.542 1.00 98.00 95 PHE A C 1
ATOM 738 O O . PHE A 1 95 ? 11.181 -2.726 -6.592 1.00 98.00 95 PHE A O 1
ATOM 745 N N . TYR A 1 96 ? 12.264 -1.927 -4.795 1.00 98.19 96 TYR A N 1
ATOM 746 C CA . TYR A 1 96 ? 13.463 -2.721 -5.001 1.00 98.19 96 TYR A CA 1
ATOM 747 C C . TYR A 1 96 ? 13.353 -3.987 -4.148 1.00 98.19 96 TYR A C 1
ATOM 749 O O . TYR A 1 96 ? 13.021 -3.907 -2.965 1.00 98.19 96 TYR A O 1
ATOM 757 N N . LEU A 1 97 ? 13.545 -5.150 -4.763 1.00 97.69 97 LEU A N 1
ATOM 758 C CA . LEU A 1 97 ? 13.504 -6.448 -4.103 1.00 97.69 97 LEU A CA 1
ATOM 759 C C . LEU A 1 97 ? 14.940 -6.907 -3.843 1.00 97.69 97 LEU A C 1
ATOM 761 O O . LEU A 1 97 ? 15.564 -7.476 -4.739 1.00 97.69 97 LEU A O 1
ATOM 765 N N . GLU A 1 98 ? 15.436 -6.678 -2.626 1.00 96.31 98 GLU A N 1
ATOM 766 C CA . GLU A 1 98 ? 16.814 -7.002 -2.209 1.00 96.31 98 GLU A CA 1
ATOM 767 C C . GLU A 1 98 ? 17.199 -8.453 -2.537 1.00 96.31 98 GLU A C 1
ATOM 769 O O . GLU A 1 98 ? 18.168 -8.697 -3.256 1.00 96.31 98 GLU A O 1
ATOM 774 N N . ASP A 1 99 ? 16.370 -9.420 -2.129 1.00 96.69 99 ASP A N 1
ATOM 775 C CA . ASP A 1 99 ? 16.630 -10.857 -2.320 1.00 96.69 99 ASP A CA 1
ATOM 776 C C . ASP A 1 99 ? 16.748 -11.270 -3.793 1.00 96.69 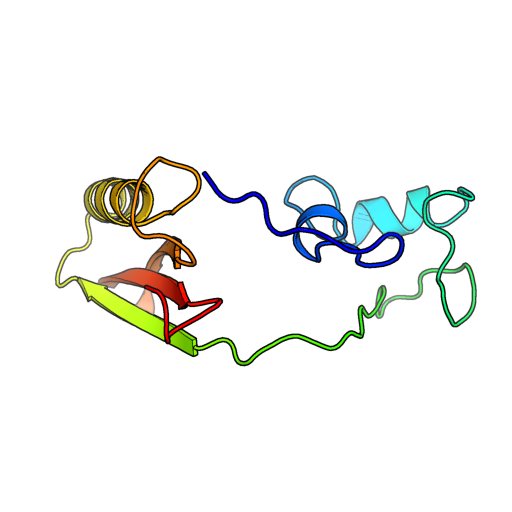99 ASP A C 1
ATOM 778 O O . ASP A 1 99 ? 17.343 -12.295 -4.126 1.00 96.69 99 ASP A O 1
ATOM 782 N N . LYS A 1 100 ? 16.147 -10.484 -4.690 1.00 95.69 100 LYS A N 1
ATOM 783 C CA . LYS A 1 100 ? 16.098 -10.765 -6.127 1.00 95.69 100 LYS A CA 1
ATOM 784 C C . LYS A 1 100 ? 16.985 -9.837 -6.948 1.00 95.69 100 LYS A C 1
ATOM 786 O O . LYS A 1 100 ? 17.070 -10.045 -8.157 1.00 95.69 100 LYS A O 1
ATOM 791 N N . LYS A 1 101 ? 17.602 -8.829 -6.319 1.00 97.50 101 LYS A N 1
ATOM 792 C CA . LYS A 1 101 ? 18.378 -7.767 -6.974 1.00 97.50 101 LYS A CA 1
ATOM 793 C C . LYS A 1 101 ? 17.669 -7.225 -8.212 1.00 97.50 101 LYS A C 1
ATOM 795 O O . LYS A 1 101 ? 18.183 -7.265 -9.328 1.00 97.50 101 LYS A O 1
ATOM 800 N N . MET A 1 102 ? 16.410 -6.831 -8.035 1.00 98.12 102 MET A N 1
ATOM 801 C CA . MET A 1 102 ? 15.594 -6.328 -9.135 1.00 98.12 102 MET A CA 1
ATOM 802 C C . MET A 1 102 ? 14.484 -5.405 -8.658 1.00 98.12 102 MET A C 1
ATOM 804 O O . MET A 1 102 ? 14.051 -5.448 -7.508 1.00 98.12 102 MET A O 1
ATOM 808 N N . VAL A 1 103 ? 13.967 -4.605 -9.577 1.00 98.62 103 VAL A N 1
ATOM 809 C CA . VAL A 1 103 ? 12.840 -3.713 -9.334 1.00 98.62 103 VAL A CA 1
ATOM 810 C C . VAL A 1 103 ? 11.525 -4.402 -9.678 1.00 98.62 103 VAL A C 1
ATOM 812 O O . VAL A 1 103 ? 11.385 -5.020 -10.728 1.00 98.62 103 VAL A O 1
ATOM 815 N N . GLN A 1 104 ? 10.523 -4.242 -8.822 1.00 98.56 104 GLN A N 1
ATOM 816 C CA . GLN A 1 104 ? 9.153 -4.679 -9.052 1.00 98.56 104 GLN A CA 1
ATOM 817 C C . GLN A 1 104 ? 8.221 -3.472 -9.129 1.00 98.56 104 GLN A C 1
ATOM 819 O O . GLN A 1 104 ? 8.198 -2.622 -8.236 1.00 98.56 104 GLN A O 1
ATOM 824 N N . ILE A 1 105 ? 7.391 -3.434 -10.165 1.00 98.38 105 ILE A N 1
ATOM 825 C CA . ILE A 1 105 ? 6.228 -2.555 -10.228 1.00 98.38 105 ILE A CA 1
ATOM 826 C C . ILE A 1 105 ? 5.062 -3.303 -9.602 1.00 98.38 105 ILE A C 1
ATOM 828 O O . ILE A 1 105 ? 4.572 -4.275 -10.169 1.00 98.38 105 ILE A O 1
ATOM 832 N N . SER A 1 106 ? 4.632 -2.866 -8.424 1.00 98.00 106 SER A N 1
ATOM 833 C CA . SER A 1 106 ? 3.443 -3.399 -7.774 1.00 98.00 106 SER A CA 1
ATOM 834 C C . SER A 1 106 ? 2.232 -2.560 -8.128 1.00 98.00 106 SER A C 1
ATOM 836 O O . SER A 1 106 ? 2.275 -1.332 -7.998 1.00 98.00 106 SER A O 1
ATOM 838 N N . MET A 1 107 ? 1.164 -3.215 -8.577 1.00 97.31 107 MET A N 1
ATOM 839 C CA . MET A 1 107 ? -0.049 -2.546 -9.018 1.00 97.31 107 MET A CA 1
ATOM 840 C C . MET A 1 107 ? -1.295 -3.130 -8.370 1.00 97.31 107 MET A C 1
ATOM 842 O O . MET A 1 107 ? -1.430 -4.337 -8.197 1.00 97.31 107 MET A O 1
ATOM 846 N N . ASN A 1 108 ? -2.235 -2.239 -8.083 1.00 95.06 108 ASN A N 1
ATOM 847 C CA . ASN A 1 108 ? -3.587 -2.566 -7.670 1.00 95.06 108 ASN A CA 1
ATOM 848 C C . ASN A 1 108 ? -4.550 -2.072 -8.748 1.00 95.06 108 ASN A C 1
ATOM 850 O O . ASN A 1 108 ? -4.682 -0.861 -8.948 1.00 95.06 108 ASN A O 1
ATOM 854 N N . LEU A 1 109 ? -5.225 -3.006 -9.413 1.00 94.69 109 LEU A N 1
ATOM 855 C CA . LEU A 1 109 ? -6.302 -2.721 -10.355 1.00 94.69 109 LEU A CA 1
ATOM 856 C C . LEU A 1 109 ? -7.607 -2.727 -9.566 1.00 94.69 109 LEU A C 1
ATOM 858 O O . LEU A 1 109 ? -8.069 -3.780 -9.125 1.00 94.69 109 LEU A O 1
ATOM 862 N N . THR A 1 110 ? -8.182 -1.546 -9.350 1.00 90.69 110 THR A N 1
ATOM 863 C CA . THR A 1 110 ? -9.397 -1.379 -8.537 1.00 90.69 110 THR A CA 1
ATOM 864 C C . THR A 1 110 ? -10.681 -1.604 -9.329 1.00 90.69 110 THR A C 1
ATOM 866 O O . THR A 1 110 ? -11.746 -1.694 -8.734 1.00 90.69 110 THR A O 1
ATOM 869 N N . ASN A 1 111 ? -10.595 -1.659 -10.661 1.00 90.12 111 ASN A N 1
ATOM 870 C CA . ASN A 1 111 ? -11.681 -2.083 -11.539 1.00 90.12 111 ASN A CA 1
ATOM 871 C C . ASN A 1 111 ? -11.100 -2.654 -12.839 1.00 90.12 111 ASN A C 1
ATOM 873 O O . ASN A 1 111 ? -10.957 -1.955 -13.837 1.00 90.12 111 ASN A O 1
ATOM 877 N N . PHE A 1 112 ? -10.775 -3.944 -12.821 1.00 87.25 112 PHE A N 1
ATOM 878 C CA . PHE A 1 112 ? -10.122 -4.627 -13.942 1.00 87.25 112 PHE A CA 1
ATOM 879 C C . PHE A 1 112 ? -10.964 -4.691 -15.228 1.00 87.25 112 PHE A C 1
ATOM 881 O O . PHE A 1 112 ? -10.433 -5.012 -16.282 1.00 87.25 112 PHE A O 1
ATOM 888 N N . LYS A 1 113 ? -12.271 -4.405 -15.160 1.00 88.50 113 LYS A N 1
ATOM 889 C CA . LYS A 1 113 ? -13.159 -4.393 -16.334 1.00 88.50 113 LYS A CA 1
ATOM 890 C C . LYS A 1 113 ? -13.099 -3.076 -17.115 1.00 88.50 113 LYS A C 1
ATOM 892 O O . LYS A 1 113 ? -13.664 -3.004 -18.200 1.00 88.50 113 LYS A O 1
ATOM 897 N N . LYS A 1 114 ? -12.497 -2.028 -16.541 1.00 85.88 114 LYS A N 1
ATOM 898 C CA . LYS A 1 114 ? -12.482 -0.659 -17.085 1.00 85.88 114 LYS A CA 1
ATOM 899 C C . LYS A 1 114 ? -11.072 -0.052 -17.188 1.00 85.88 114 LYS A C 1
ATOM 901 O O . LYS A 1 114 ? -10.959 1.155 -17.403 1.00 85.88 114 LYS A O 1
ATOM 906 N N . THR A 1 115 ? -10.030 -0.849 -16.958 1.00 72.88 115 THR A N 1
ATOM 907 C CA . THR A 1 115 ? -8.621 -0.443 -17.080 1.00 72.88 115 THR A CA 1
ATOM 908 C C . THR A 1 115 ? -8.106 -0.721 -18.480 1.00 72.88 115 THR A C 1
ATOM 910 O O . THR A 1 115 ? -8.405 -1.820 -18.993 1.00 72.88 115 THR A O 1
#

Radius of gyration: 17.43 Å; chains: 1; bounding box: 40×24×40 Å

InterPro domains:
  IPR012886 Formiminotransferase, N-terminal subdomain [PF07837] (8-55)
  IPR013802 Formiminotransferase, C-terminal subdomain [PF02971] (57-115)
  IPR013802 Formiminotransferase, C-terminal subdomain [SM01221] (57-115)
  IPR022384 Formiminotransferase catalytic domain superfamily [SSF55116] (57-115)
  IPR037064 Formiminotransferase, N-terminal subdomain superfamily [G3DSA:3.30.990.10] (2-57)
  IPR037070 Formiminotransferase, C-terminal subdomain superfamily [G3DSA:3.30.70.670] (58-115)
  IPR051623 Formiminotransferase-cyclodeaminase [PTHR12234] (10-115)

pLDDT: mean 88.56, std 13.96, range [31.66, 98.62]

Organism: NCBI:txid410659

Sequence (115 aa):
MERQQISSGEKVLENIRNKGFQFEQISNEIFSEHWKPDFGPQKVGPAGASIIGARDFLIAYNVNLRTEDIDAGKKIAKALRAKDGGLTFVKALAFYLEDKKMVQISMNLTNFKKT

Foldseek 3Di:
DPDPPQPPPRDDVCVCDDPVDDQVNLQVCLPDPVNPDPDDDSHADPVGDDDDDDAPDKDWDKDWDPALPQVVVQVVQLQCDVVNVHAPQKHWDWDQDPVVSTIMIIIIRRDPVRD

=== Feature glossary ===
The record interleaves many kinds of information about one protein. Here is each kind framed as the question it answers.

Q: What are the backbone torsion angles?
A: φ (phi) and ψ (psi) are the two rotatable backbone dihedrals per residue: φ is the C(i-1)–N–Cα–C torsion, ψ is the N–Cα–C–N(i+1) torsion, both in degrees on (−180°, 180°]. α-helical residues cluster near (−60°, −45°); β-strand residues near (−120°, +130°). A Ramachandran plot is simply a scatter of (φ, ψ) for every residue.

Q: What is the amino-acid chain?
A: This is the polypeptide sequence — one letter per residue, N-terminus first. Length ranges from a few dozen residues for small domains to over a thousand for large multi-domain proteins.

Q: How mobile is each atom in the crystal?
A: For experimental (PDB) structures, the B-factor (temperature factor) quantifies the positional spread of each atom in the crystal — a combination of thermal vibration and static disorder — in units of Å². High B-factors mark flexible loops or poorly resolved regions; low B-factors mark the rigid, well-ordered core.

Q: Are the domains correctly placed relative to each other?
A: Predicted Aligned Error (PAE) is an AlphaFold confidence matrix: entry (i, j) is the expected error in the position of residue j, in ångströms, when the prediction is superimposed on the true structure at residue i. Low PAE within a block of residues means that block is internally rigid and well-predicted; high PAE between two blocks means their relative placement is uncertain even if each block individually is confident.

Q: How confident is the AlphaFold model at each residue?
A: pLDDT is the predicted lDDT-Cα score: AlphaFold's confidence that the local environment of each residue (all inter-atomic distances within 15 Å) is correctly placed. It is a per-residue number between 0 and 100, with higher meaning more reliable.

Q: What family and function is it annotated with?
A: Functional annotations link the protein to curated databases. InterPro entries identify conserved domains and families by matching the sequence against member-database signatures (Pfam, PROSITE, CDD, …). Gene Ontology (GO) terms describe molecular function, biological process, and cellular component in a controlled vocabulary. CATH places the structure in a hierarchical fold classification (Class/Architecture/Topology/Homologous-superfamily). The organism is the source species.

Q: How big and how compact is the whole molecule?
A: Three whole-structure scalars: the radius of gyration (RMS distance of Cα from centroid, in Å), the count of Cα–Cα contacts (pairs closer than 8 Å and separated by more than four residues in sequence — i.e. tertiary, not local, contacts), and the bounding-box dimensions. Together they distinguish compact globular folds from extended fibres or disordered chains.

Q: What known structures does this most resemble?
A: The Foldseek neighbor list gives the closest experimentally determined structures in the PDB, ranked by structural alignment. TM-score near 1 means near-identical fold; near 0.3 means only rough topology match. This is how one finds what a novel AlphaFold prediction most resembles in the solved-structure universe.

Q: Which residues are buried vs exposed?
A: SASA measures how much of the protein is reachable by solvent. It is computed by rolling a water-sized probe over the atomic surface and summing the exposed area (Å²). Per-residue SASA distinguishes core (buried, low SASA) from surface (exposed, high SASA) residues; total SASA is a whole-molecule size measure.

Q: Which residues are in helices, strands, or loops?
A: Eight-state secondary structure (DSSP): H is the canonical α-helix, G the tighter 3₁₀-helix, I the wider π-helix; E/B are β-structure, T and S are turns and bends, and '-' is everything else. DSSP derives these from the pattern of main-chain N–H···O=C hydrogen bonds, not from the sequence.

Q: Where is each backbone atom in 3D?
A: Structure coordinates are given as an mmCIF _atom_site loop: one row per atom with element, residue name, chain id, sequence number, and x/y/z position in Å. Only the four main-chain atoms per residue are included here; side chains are omitted to keep the record compact.

Q: What if only a Cα trace is available?
A: Three-state secondary structure (P-SEA) collapses the eight DSSP classes into helix (a), strand (b), and coil (c). P-SEA assigns these from Cα geometry alone — distances and angles — without requiring backbone oxygens, so it works on any Cα trace.

Q: What do the rendered images show?
A: The six renders are orthographic views along the three Cartesian axes in both directions. Representation (cartoon, sticks, or surface) and color scheme (sequence-rainbow or by-chain) vary across proteins so the training set covers all the common visualization conventions.

Q: What does the local fold look like, residue by residue?
A: Foldseek's 3Di representation compresses backbone geometry into a per-residue letter drawn from a learned twenty-state alphabet. It captures the tertiary interaction pattern around each residue — which residues are packed against it in space, regardless of where they are in sequence.

Q: What do the diagnostic plots show?
A: The contact map is a binary N×N matrix image: pixel (i, j) is dark where Cα_i and Cα_j are within 8 Å and |i−j|>4. Because the |i−j|>4 filter removes local helical contacts, off-diagonal stripes parallel to the main diagonal indicate parallel β-sheets; stripes perpendicular to it indicate antiparallel β-sheets. The Ramachandran plot scatters every residue's (φ, ψ) pair against the sterically allowed regions. The PAE heatmap renders the predicted-aligned-error matrix.